Protein AF-A0A822ACV7-F1 (afdb_monomer)

Solvent-accessible surface area (backbone atoms only — not comparable to full-atom values): 5713 Å² total; per-residue (Å²): 114,70,71,62,58,33,51,77,71,74,51,79,82,75,92,68,80,85,86,74,94,78,83,82,80,78,70,56,70,50,72,35,58,90,48,74,44,82,44,61,75,88,75,68,67,60,76,72,80,49,60,95,58,58,60,61,77,78,77,84,84,88,80,84,85,87,88,79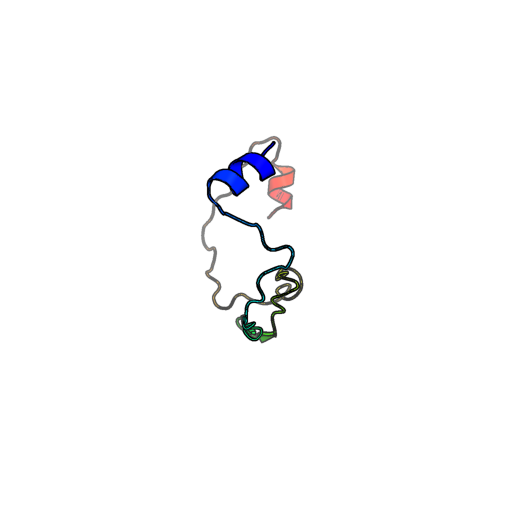,57,80,93,42,47,70,58,58,61,72,71,108

Sequence (80 aa):
EGRKELSKWQINLDKELVQLTGRTMKAESIIYKDRTIKYDPLEADRSRDGRSLAHLSAKNLDKWILIYSQRHSQIAYSFV

InterPro domains:
  IPR012337 Ribonuclease H-like superfamily [SSF53098] (4-78)

pLDDT: mean 87.03, std 8.6, range [60.16, 97.0]

Foldseek 3Di:
DVVVVCVVVVHDDDPDDDDDDDDDDDFDWDDACVDIHGDDVVVVDPPPVCPPTHHNDDDDPPDDDDDDDPVCVVVSVVVD

Radius of gyration: 27.25 Å; Cα contacts (8 Å, |Δi|>4): 41; chains: 1; bounding box: 53×40×63 Å

Mean predicted aligned 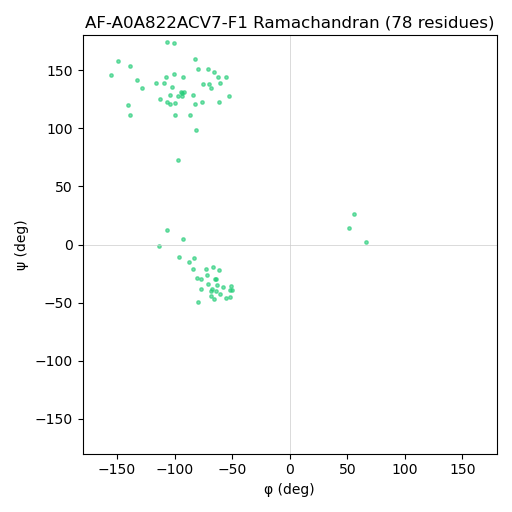error: 9.88 Å

Structure (mmCIF, N/CA/C/O backbone):
data_AF-A0A822ACV7-F1
#
_entry.id   AF-A0A822ACV7-F1
#
loop_
_atom_site.group_PDB
_atom_site.id
_atom_site.type_symbol
_atom_site.label_atom_id
_atom_site.label_alt_id
_atom_site.label_comp_id
_atom_site.label_asym_id
_atom_site.label_entity_id
_atom_site.label_seq_id
_atom_site.pdbx_PDB_ins_code
_atom_site.Cartn_x
_atom_site.Cartn_y
_atom_site.Cartn_z
_atom_site.occupancy
_atom_site.B_iso_or_equiv
_atom_site.auth_seq_id
_atom_site.auth_comp_id
_atom_site.auth_asym_id
_atom_site.auth_atom_id
_atom_site.pdbx_PDB_model_num
ATOM 1 N N . GLU A 1 1 ? -16.259 22.797 36.076 1.00 60.16 1 GLU A N 1
ATOM 2 C CA . GLU A 1 1 ? -17.602 23.340 35.759 1.00 60.16 1 GLU A CA 1
ATOM 3 C C . GLU A 1 1 ? -18.494 22.365 34.986 1.00 60.16 1 GLU A C 1
ATOM 5 O O . GLU A 1 1 ? -19.622 22.168 35.413 1.00 60.16 1 GLU A O 1
ATOM 10 N N . GLY A 1 2 ? -18.002 21.657 33.958 1.00 76.06 2 GLY A N 1
ATOM 11 C CA . GLY A 1 2 ? -18.828 20.768 33.112 1.00 76.06 2 GLY A CA 1
ATOM 12 C C . GLY A 1 2 ? -19.712 19.722 33.822 1.00 76.06 2 GLY A C 1
ATOM 13 O O . GLY A 1 2 ? -20.843 19.510 33.404 1.00 76.06 2 GLY A O 1
ATOM 14 N N . ARG A 1 3 ? -19.276 19.120 34.944 1.00 75.19 3 ARG A N 1
ATOM 15 C CA . ARG A 1 3 ? -20.124 18.186 35.723 1.00 75.19 3 ARG A CA 1
ATOM 16 C C . ARG A 1 3 ? -21.376 18.843 36.318 1.00 75.19 3 ARG A C 1
ATOM 18 O O . ARG A 1 3 ? -22.411 18.192 36.402 1.00 75.19 3 ARG A O 1
ATOM 25 N N . LYS A 1 4 ? -21.287 20.115 36.728 1.00 84.25 4 LYS A N 1
ATOM 26 C CA . LYS A 1 4 ? -22.440 20.852 37.269 1.00 84.25 4 LYS A CA 1
ATOM 27 C C . LYS A 1 4 ? -23.471 21.110 36.176 1.00 84.25 4 LYS A C 1
ATOM 29 O O . LYS A 1 4 ? -24.657 20.941 36.425 1.00 84.25 4 LYS A O 1
ATOM 34 N N . GLU A 1 5 ? -23.031 21.442 34.966 1.00 88.00 5 GLU A N 1
ATOM 35 C CA . GLU A 1 5 ? -23.947 21.641 33.842 1.00 88.00 5 GLU A CA 1
ATOM 36 C C . GLU A 1 5 ? -24.649 20.337 33.451 1.00 88.00 5 GLU A C 1
ATOM 38 O O . GLU A 1 5 ? -25.871 20.324 33.384 1.00 88.00 5 GLU A O 1
ATOM 43 N N . LEU A 1 6 ? -23.928 19.217 33.324 1.00 87.12 6 LEU A N 1
ATOM 44 C CA . LEU A 1 6 ? -24.526 17.904 33.023 1.00 87.12 6 LEU A CA 1
ATOM 45 C C . LEU A 1 6 ? -25.581 17.472 34.056 1.00 87.12 6 LEU A C 1
ATOM 47 O O . LEU A 1 6 ? -26.624 16.935 33.684 1.00 87.12 6 LEU A O 1
ATOM 51 N N . SER A 1 7 ? -25.359 17.786 35.338 1.00 88.19 7 SER A N 1
ATOM 52 C CA . SER A 1 7 ? -26.327 17.483 36.399 1.00 88.19 7 SER A CA 1
ATOM 53 C C . SER A 1 7 ? -27.652 18.244 36.266 1.00 88.19 7 SER A C 1
ATOM 55 O O . SER A 1 7 ? -28.690 17.691 36.622 1.00 88.19 7 SER A O 1
ATOM 57 N N . LYS A 1 8 ? -27.658 19.459 35.687 1.00 93.62 8 LYS A N 1
ATOM 58 C CA . LYS A 1 8 ? -28.902 20.205 35.400 1.00 93.62 8 LYS A CA 1
ATOM 59 C C . LYS A 1 8 ? -29.775 19.483 34.373 1.00 93.62 8 LYS A C 1
ATOM 61 O O . LYS A 1 8 ? -30.993 19.594 34.425 1.00 93.62 8 LYS A O 1
ATOM 66 N N . TRP A 1 9 ? -29.144 18.728 33.476 1.00 91.56 9 TRP A N 1
ATOM 67 C CA . TRP A 1 9 ? -29.801 17.926 32.443 1.00 91.56 9 TRP A CA 1
ATOM 68 C C . TRP A 1 9 ? -30.056 16.477 32.876 1.00 91.56 9 TRP A C 1
ATOM 70 O O . TRP A 1 9 ? -30.505 15.680 32.061 1.00 91.56 9 TRP A O 1
ATOM 80 N N . GLN A 1 10 ? -29.755 16.119 34.133 1.00 90.56 10 GLN A N 1
ATOM 81 C CA . GLN A 1 10 ? -29.806 14.738 34.636 1.00 90.56 10 GLN A CA 1
ATOM 82 C C . GLN A 1 10 ? -28.946 13.752 33.817 1.00 90.56 10 GLN A C 1
ATOM 84 O O . GLN A 1 10 ? -29.211 12.551 33.792 1.00 90.56 10 GLN A O 1
ATOM 89 N N . ILE A 1 11 ? -27.889 14.246 33.164 1.00 91.69 11 ILE A N 1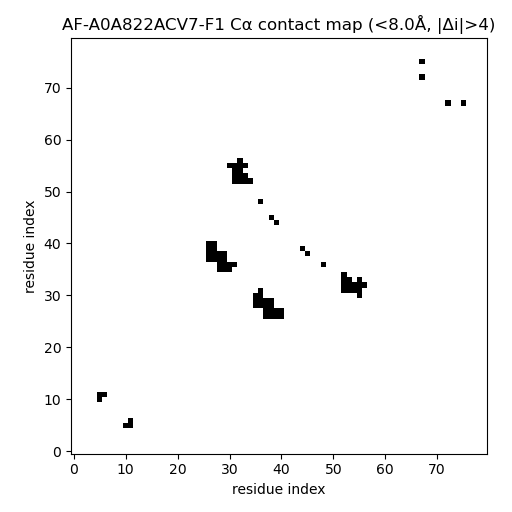
ATOM 90 C CA . ILE A 1 11 ? -26.961 13.429 32.380 1.00 91.69 11 ILE A CA 1
ATOM 91 C C . ILE A 1 11 ? -25.789 13.028 33.270 1.00 91.69 11 ILE A C 1
ATOM 93 O O . ILE A 1 11 ? -25.118 13.876 33.861 1.00 91.69 11 ILE A O 1
ATOM 97 N N . ASN A 1 12 ? -25.500 11.729 33.309 1.00 86.81 12 ASN A N 1
ATOM 98 C CA . ASN A 1 12 ? -24.310 11.184 33.946 1.00 86.81 12 ASN A CA 1
ATOM 99 C C . ASN A 1 12 ? -23.422 10.525 32.892 1.00 86.81 12 ASN A C 1
ATOM 101 O O . ASN A 1 12 ? -23.911 9.848 31.992 1.00 86.81 12 ASN A O 1
ATOM 105 N N . LEU A 1 13 ? -22.113 10.728 33.017 1.00 87.62 13 LEU A N 1
ATOM 106 C CA . LEU A 1 13 ? -21.135 9.987 32.233 1.00 87.62 13 LEU A CA 1
ATOM 107 C C . LEU A 1 13 ? -20.865 8.667 32.936 1.00 87.62 13 LEU A C 1
ATOM 109 O O . LEU A 1 13 ? -20.552 8.657 34.132 1.00 87.62 13 LEU A O 1
ATOM 113 N N . ASP A 1 14 ? -20.965 7.581 32.181 1.00 90.19 14 ASP A N 1
ATOM 114 C CA . ASP A 1 14 ? -20.474 6.299 32.648 1.00 90.19 14 ASP A CA 1
ATOM 115 C C . ASP A 1 14 ? -18.955 6.384 32.867 1.00 90.19 14 ASP A C 1
ATOM 117 O O . ASP A 1 14 ? -18.236 7.114 32.176 1.00 90.19 14 ASP A O 1
ATOM 121 N N . LYS A 1 15 ? -18.476 5.685 33.893 1.00 90.00 15 LYS A N 1
ATOM 122 C CA . LYS A 1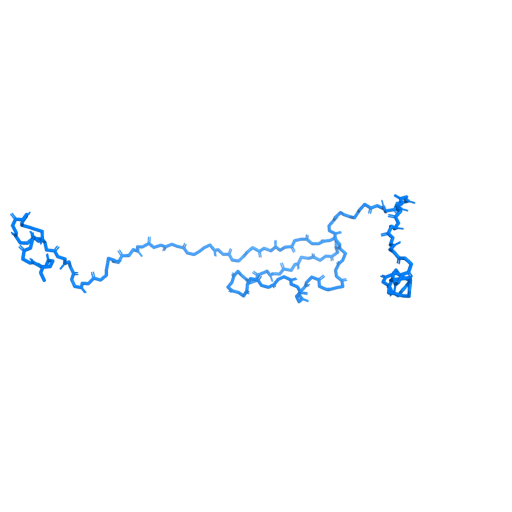 15 ? -17.047 5.563 34.191 1.00 90.00 15 LYS A CA 1
ATOM 123 C C . LYS A 1 15 ? -16.423 4.399 33.431 1.00 90.00 15 LYS A C 1
ATOM 125 O O . LYS A 1 15 ? -15.198 4.324 33.360 1.00 90.00 15 LYS A O 1
ATOM 130 N N . GLU A 1 16 ? -17.251 3.512 32.893 1.00 94.06 16 GLU A N 1
ATOM 131 C CA . GLU A 1 16 ? -16.826 2.348 32.137 1.00 94.06 16 GLU A CA 1
ATOM 132 C C . GLU A 1 16 ? -16.957 2.593 30.632 1.00 94.06 16 GLU A C 1
ATOM 134 O O . GLU A 1 16 ? -17.828 3.320 30.152 1.00 94.06 16 GLU A O 1
ATOM 139 N N . LEU A 1 17 ? -16.044 1.996 29.867 1.00 94.50 17 LEU A N 1
ATOM 140 C CA . LEU A 1 17 ? -16.128 2.008 28.412 1.00 94.50 17 LEU A CA 1
ATOM 141 C C . LEU A 1 17 ? -17.208 1.024 27.960 1.00 94.50 17 LEU A C 1
ATOM 143 O O . LEU A 1 17 ? -17.273 -0.106 28.448 1.00 94.50 17 LEU A O 1
ATOM 147 N N . VAL A 1 18 ? -18.005 1.433 26.973 1.00 94.19 18 VAL A N 1
ATOM 148 C CA . VAL A 1 18 ? -19.000 0.558 26.346 1.00 94.19 18 VAL A CA 1
ATOM 149 C C . VAL A 1 18 ? -18.294 -0.633 25.701 1.00 94.19 18 VAL A C 1
ATOM 151 O O . VAL A 1 18 ? -17.440 -0.471 24.828 1.00 94.19 18 VAL A O 1
ATOM 154 N N . GLN A 1 19 ? -18.673 -1.837 26.122 1.00 94.44 19 GLN A N 1
ATOM 155 C CA . GLN A 1 19 ? -18.195 -3.074 25.518 1.00 94.44 19 GLN A CA 1
ATOM 156 C C . GLN A 1 19 ? -18.913 -3.301 24.189 1.00 94.44 19 GLN A C 1
ATOM 158 O O . GLN A 1 19 ? -20.140 -3.371 24.130 1.00 94.44 19 GLN A O 1
ATOM 163 N N . LEU A 1 20 ? -18.140 -3.422 23.113 1.00 94.62 20 LEU A N 1
ATOM 164 C CA . LEU A 1 20 ? -18.656 -3.647 21.768 1.00 94.62 20 LEU A CA 1
ATOM 165 C C . LEU A 1 20 ? -18.255 -5.040 21.293 1.00 94.62 20 LEU A C 1
ATOM 167 O O . LEU A 1 20 ? -17.073 -5.379 21.245 1.00 94.62 20 LEU A O 1
ATOM 171 N N . THR A 1 21 ? -19.238 -5.840 20.887 1.00 95.62 21 THR A N 1
ATOM 172 C CA . THR A 1 21 ? -18.973 -7.117 20.221 1.00 95.62 21 THR A CA 1
ATOM 173 C C . THR A 1 21 ? -18.681 -6.862 18.747 1.00 95.62 21 THR A C 1
ATOM 175 O O . THR A 1 21 ? -19.585 -6.686 17.932 1.00 95.62 21 THR A O 1
ATOM 178 N N . GLY A 1 22 ? -17.395 -6.822 18.411 1.00 92.81 22 GLY A N 1
ATOM 179 C CA . GLY A 1 22 ? -16.912 -6.772 17.036 1.00 92.81 22 GLY A CA 1
ATOM 180 C C . GLY A 1 22 ? -16.450 -8.139 16.533 1.00 92.81 22 GLY A C 1
ATOM 181 O O . GLY A 1 22 ? -16.345 -9.107 17.286 1.00 92.81 22 GLY A O 1
ATOM 182 N N . ARG A 1 23 ? -16.118 -8.203 15.243 1.00 93.25 23 ARG A N 1
ATOM 183 C CA . ARG A 1 23 ? -15.395 -9.330 14.643 1.00 93.25 23 ARG A CA 1
ATOM 184 C C . ARG A 1 23 ? -14.249 -8.811 13.789 1.00 93.25 23 ARG A C 1
ATOM 186 O O . ARG A 1 23 ? -14.418 -7.831 13.067 1.00 93.25 23 ARG A O 1
ATOM 193 N N . THR A 1 24 ? -13.126 -9.513 13.823 1.00 87.00 24 THR A N 1
ATOM 194 C CA . THR A 1 24 ? -11.995 -9.255 12.927 1.00 87.00 24 THR A CA 1
ATOM 195 C C . THR A 1 24 ? -12.109 -10.174 11.718 1.00 87.00 24 THR A C 1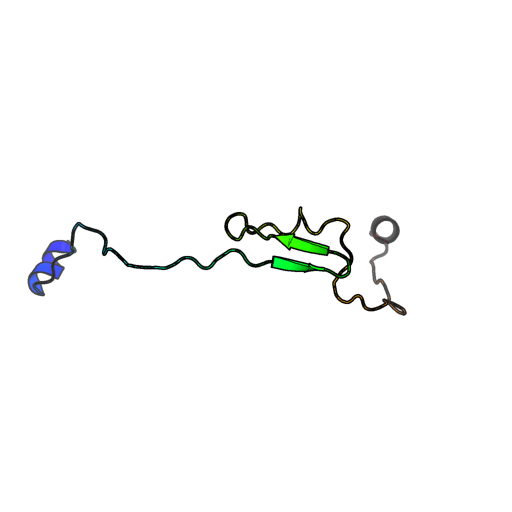
ATOM 197 O O . THR A 1 24 ? -12.347 -11.376 11.863 1.00 87.00 24 THR A O 1
ATOM 200 N N . MET A 1 25 ? -11.980 -9.620 10.513 1.00 84.62 25 MET A N 1
ATOM 201 C CA . MET A 1 25 ? -11.945 -10.442 9.305 1.00 84.62 25 MET A CA 1
ATOM 202 C C . MET A 1 25 ? -10.633 -11.220 9.225 1.00 84.62 25 MET A C 1
ATOM 204 O O . MET A 1 25 ? -9.599 -10.778 9.723 1.00 84.62 25 MET A O 1
ATOM 208 N N . LYS A 1 26 ? -10.676 -12.393 8.589 1.00 84.62 26 LYS A N 1
ATOM 209 C CA . LYS A 1 26 ? -9.464 -13.175 8.344 1.00 84.62 26 LYS A CA 1
ATOM 210 C C . LYS A 1 26 ? -8.553 -12.425 7.376 1.00 84.62 26 LYS A C 1
ATOM 212 O O . LYS A 1 26 ? -9.029 -11.736 6.479 1.00 84.62 26 LYS A O 1
ATOM 217 N N . ALA A 1 27 ? -7.254 -12.627 7.552 1.00 84.88 27 ALA A N 1
ATOM 218 C CA . ALA A 1 27 ? -6.235 -12.183 6.620 1.00 84.88 27 ALA A CA 1
ATOM 219 C C . ALA A 1 27 ? -6.530 -12.665 5.190 1.00 84.88 27 ALA A C 1
ATOM 221 O O . ALA A 1 27 ? -6.754 -13.858 4.959 1.00 84.88 27 ALA A O 1
ATOM 222 N N . GLU A 1 28 ? -6.525 -11.734 4.240 1.00 85.56 28 GLU A N 1
ATOM 223 C CA . GLU A 1 28 ? -6.691 -12.035 2.821 1.00 85.56 28 GLU A CA 1
ATOM 224 C C . GLU A 1 28 ? -5.363 -12.480 2.194 1.00 85.56 28 GLU A C 1
ATOM 226 O O . GLU A 1 28 ? -4.273 -12.232 2.712 1.00 85.56 28 GLU A O 1
ATOM 231 N N . SER A 1 29 ? -5.451 -13.170 1.057 1.00 87.88 29 SER A N 1
ATOM 232 C CA . SER A 1 29 ? -4.276 -13.537 0.265 1.00 87.88 29 SER A CA 1
ATOM 233 C C . SER A 1 29 ? -4.153 -12.614 -0.942 1.00 87.88 29 SER A C 1
ATOM 235 O O . SER A 1 29 ? -5.140 -12.356 -1.626 1.00 87.88 29 SER A O 1
ATOM 237 N N . ILE A 1 30 ? -2.942 -12.135 -1.220 1.00 87.50 30 ILE A N 1
ATOM 238 C CA . ILE A 1 30 ? -2.656 -11.278 -2.373 1.00 87.50 30 ILE A CA 1
ATOM 239 C C . ILE A 1 30 ? -2.116 -12.153 -3.501 1.00 87.50 30 ILE A C 1
ATOM 241 O O . ILE A 1 30 ? -1.169 -12.918 -3.308 1.00 87.50 30 ILE A O 1
ATOM 245 N N . ILE A 1 31 ? -2.716 -12.031 -4.682 1.00 89.62 31 ILE A N 1
ATOM 246 C CA . ILE A 1 31 ? -2.368 -12.828 -5.859 1.00 89.62 31 ILE A CA 1
ATOM 247 C C . ILE A 1 31 ? -1.466 -12.000 -6.781 1.00 89.62 31 ILE A C 1
ATOM 249 O O . ILE A 1 31 ? -1.846 -10.928 -7.249 1.00 89.62 31 ILE A O 1
ATOM 253 N N . TYR A 1 32 ? -0.278 -12.527 -7.055 1.00 89.88 32 TYR A N 1
ATOM 254 C CA . TYR A 1 32 ? 0.663 -12.068 -8.075 1.00 89.88 32 TYR A CA 1
ATOM 255 C C . TYR A 1 32 ? 0.669 -13.055 -9.245 1.00 89.88 32 TYR A C 1
ATOM 257 O O . TYR A 1 32 ? 0.048 -14.113 -9.172 1.00 89.88 32 TYR A O 1
ATOM 265 N N . LYS A 1 33 ? 1.384 -12.725 -10.327 1.00 87.06 33 LYS A N 1
AT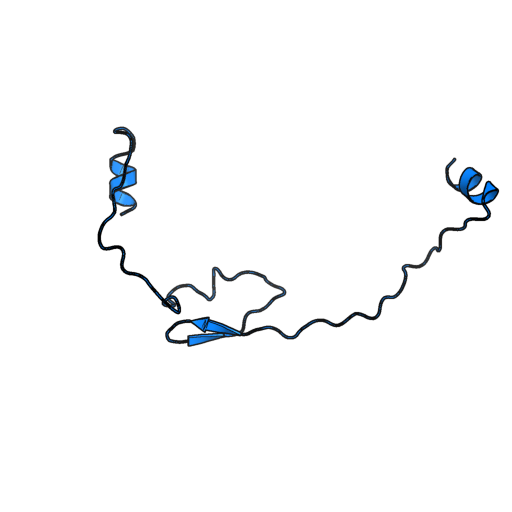OM 266 C CA . LYS A 1 33 ? 1.396 -13.546 -11.548 1.00 87.06 33 LYS A CA 1
ATOM 267 C C . LYS A 1 33 ? 1.797 -15.002 -11.280 1.00 87.06 33 LYS A C 1
ATOM 269 O O . LYS A 1 33 ? 1.125 -15.913 -11.747 1.00 87.06 33 LYS A O 1
ATOM 274 N N . ASP A 1 34 ? 2.858 -15.193 -10.499 1.00 85.50 34 ASP A N 1
ATOM 275 C CA . ASP A 1 34 ? 3.481 -16.506 -10.292 1.00 85.50 34 ASP A CA 1
ATOM 276 C C . ASP A 1 34 ? 3.332 -17.020 -8.847 1.00 85.50 34 ASP A C 1
ATOM 278 O O . ASP A 1 34 ? 3.820 -18.099 -8.507 1.00 85.50 34 ASP A O 1
ATOM 282 N N . ARG A 1 35 ? 2.703 -16.239 -7.955 1.00 87.06 35 ARG A N 1
ATOM 283 C CA . ARG A 1 35 ? 2.621 -16.560 -6.523 1.00 87.06 35 ARG A CA 1
ATOM 284 C C . ARG A 1 35 ? 1.417 -15.916 -5.846 1.00 87.06 35 ARG A C 1
ATOM 286 O O . ARG A 1 35 ? 1.092 -14.764 -6.099 1.00 87.06 35 ARG A O 1
ATOM 293 N N . THR A 1 36 ? 0.852 -16.623 -4.877 1.00 87.62 36 THR A N 1
ATOM 294 C CA . THR A 1 36 ? -0.067 -16.054 -3.888 1.00 87.62 36 THR A CA 1
ATOM 295 C C . THR A 1 36 ? 0.664 -15.893 -2.559 1.00 87.62 36 THR A C 1
ATOM 297 O O . THR A 1 36 ? 1.274 -16.847 -2.075 1.00 87.62 36 THR A O 1
ATOM 300 N N . ILE A 1 37 ? 0.613 -14.703 -1.964 1.00 86.31 37 ILE A N 1
ATOM 301 C CA . ILE A 1 37 ? 1.191 -14.425 -0.644 1.00 86.31 37 ILE A CA 1
ATOM 302 C C . ILE A 1 37 ? 0.082 -14.254 0.393 1.00 86.31 37 ILE A C 1
ATOM 304 O O . ILE A 1 37 ? -0.986 -13.717 0.096 1.00 86.31 37 ILE A O 1
ATOM 308 N N . LYS A 1 38 ? 0.329 -14.720 1.617 1.00 82.62 38 LYS A N 1
ATOM 309 C CA . LYS A 1 38 ? -0.550 -14.444 2.757 1.00 82.62 38 LYS A CA 1
ATOM 310 C C . LYS A 1 38 ? -0.181 -13.073 3.304 1.00 82.62 38 LYS A C 1
ATOM 312 O O . LYS A 1 38 ? 0.970 -12.873 3.668 1.00 82.62 38 LYS A O 1
ATOM 317 N N . TYR A 1 39 ? -1.136 -12.153 3.321 1.00 79.44 39 TYR A N 1
ATOM 318 C CA . TYR A 1 39 ? -0.926 -10.798 3.815 1.00 79.44 39 TYR A CA 1
ATOM 319 C C . TYR A 1 39 ? -1.326 -10.719 5.282 1.00 79.44 39 TYR A C 1
ATOM 321 O O . TYR A 1 39 ? -2.419 -11.158 5.628 1.00 79.44 39 TYR A O 1
ATOM 329 N N . ASP A 1 40 ? -0.465 -10.159 6.129 1.00 78.81 40 ASP A N 1
ATOM 330 C CA . ASP A 1 40 ? -0.826 -9.827 7.505 1.00 78.81 40 ASP A CA 1
ATOM 331 C C . ASP A 1 40 ? -1.471 -8.426 7.553 1.00 78.81 40 ASP A C 1
ATOM 333 O O . ASP A 1 40 ? -0.790 -7.425 7.307 1.00 78.81 40 ASP A O 1
ATOM 337 N N . PRO A 1 41 ? -2.780 -8.311 7.857 1.00 76.25 41 PRO A N 1
ATOM 338 C CA . PRO A 1 41 ? -3.453 -7.021 7.938 1.00 76.25 41 PRO A CA 1
ATOM 339 C C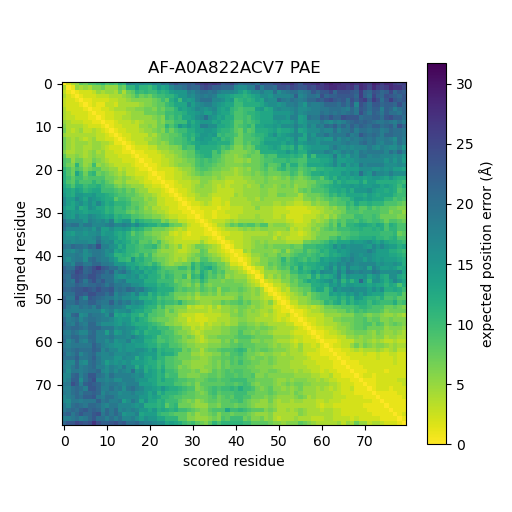 . PRO A 1 41 ? -2.976 -6.145 9.095 1.00 76.25 41 PRO A C 1
ATOM 341 O O . PRO A 1 41 ? -3.235 -4.944 9.053 1.00 76.25 41 PRO A O 1
ATOM 344 N N . LEU A 1 42 ? -2.336 -6.724 10.118 1.00 75.88 42 LEU A N 1
ATOM 345 C CA . LEU A 1 42 ? -1.888 -5.993 11.302 1.00 75.88 42 LEU A CA 1
ATOM 346 C C . LEU A 1 42 ? -0.612 -5.188 11.026 1.00 75.88 42 LEU A C 1
ATOM 348 O O . LEU A 1 42 ? -0.486 -4.060 11.490 1.00 75.88 42 LEU A O 1
ATOM 352 N N . GLU A 1 43 ? 0.303 -5.762 10.245 1.00 77.38 43 GLU A N 1
ATOM 353 C CA . GLU A 1 43 ? 1.568 -5.125 9.857 1.00 77.38 43 GLU A CA 1
ATOM 354 C C . GLU A 1 43 ? 1.361 -4.072 8.761 1.00 77.38 43 GLU A C 1
ATOM 356 O O . GLU A 1 43 ? 2.107 -3.101 8.673 1.00 77.38 43 GLU A O 1
ATOM 361 N N . ALA A 1 44 ? 0.348 -4.263 7.908 1.00 69.88 44 ALA A N 1
ATOM 362 C CA . ALA A 1 44 ? 0.003 -3.391 6.784 1.00 69.88 44 ALA A CA 1
ATOM 363 C C . ALA A 1 44 ? 1.157 -3.051 5.813 1.00 69.88 44 ALA A C 1
ATOM 365 O O . ALA A 1 44 ? 1.017 -2.172 4.958 1.00 69.88 44 ALA A O 1
ATOM 366 N N . ASP A 1 45 ? 2.273 -3.778 5.880 1.00 69.19 45 ASP A N 1
ATOM 367 C CA . ASP A 1 45 ? 3.436 -3.576 5.026 1.00 69.19 45 ASP A CA 1
ATOM 368 C C . ASP A 1 45 ? 3.447 -4.581 3.869 1.00 69.19 45 ASP A C 1
ATOM 370 O O . ASP A 1 45 ? 3.651 -5.781 4.036 1.00 69.19 45 ASP A O 1
ATOM 374 N N . ARG A 1 46 ? 3.236 -4.073 2.651 1.00 64.62 46 ARG A N 1
ATOM 375 C CA . ARG A 1 46 ? 3.315 -4.858 1.404 1.00 64.62 46 ARG A CA 1
ATOM 376 C C . ARG A 1 46 ? 4.676 -4.746 0.720 1.00 64.62 46 ARG A C 1
ATOM 378 O O . ARG A 1 46 ? 4.941 -5.464 -0.246 1.00 64.62 46 ARG A O 1
ATOM 385 N N . SER A 1 47 ? 5.525 -3.826 1.179 1.00 67.06 47 SER A N 1
ATOM 386 C CA . SER A 1 47 ? 6.783 -3.484 0.518 1.00 67.06 47 SER A CA 1
ATOM 387 C C . SER A 1 47 ? 7.829 -4.586 0.669 1.00 67.06 47 SER A C 1
ATOM 389 O O . SER A 1 47 ? 8.687 -4.735 -0.197 1.00 67.06 47 SER A O 1
ATOM 391 N N . ARG A 1 48 ? 7.747 -5.405 1.724 1.00 72.62 48 ARG A N 1
ATOM 392 C CA . ARG A 1 48 ? 8.695 -6.496 1.959 1.00 72.62 48 ARG A CA 1
ATOM 393 C C . ARG A 1 48 ? 8.392 -7.735 1.120 1.00 72.62 48 ARG A C 1
ATOM 395 O O . ARG A 1 48 ? 9.306 -8.229 0.456 1.00 72.62 48 ARG A O 1
ATOM 402 N N . ASP A 1 49 ? 7.139 -8.185 1.134 1.00 68.69 49 ASP A N 1
ATOM 403 C CA . ASP A 1 49 ? 6.714 -9.481 0.583 1.00 68.69 49 ASP A CA 1
ATOM 404 C C . ASP A 1 49 ? 6.442 -9.446 -0.925 1.00 68.69 49 ASP A C 1
ATOM 406 O O . ASP A 1 49 ? 6.499 -10.476 -1.596 1.00 68.69 49 ASP A O 1
ATOM 410 N N . GLY A 1 50 ? 6.181 -8.253 -1.470 1.00 69.88 50 GLY A N 1
ATOM 411 C CA . GLY A 1 50 ? 6.007 -8.032 -2.905 1.00 69.88 50 GLY A CA 1
ATOM 412 C C . GLY A 1 50 ? 7.315 -7.852 -3.683 1.00 69.88 50 GLY A C 1
ATOM 413 O O . GLY A 1 50 ? 7.294 -7.868 -4.915 1.00 69.88 50 GLY A O 1
ATOM 414 N N . ARG A 1 51 ? 8.465 -7.675 -3.009 1.00 78.38 51 ARG A N 1
ATOM 415 C CA . ARG A 1 51 ? 9.760 -7.541 -3.701 1.00 78.38 51 ARG A CA 1
ATOM 416 C C . ARG A 1 51 ? 10.044 -8.803 -4.498 1.00 78.38 51 ARG A C 1
ATOM 418 O O . ARG A 1 51 ? 9.822 -9.906 -4.011 1.00 78.38 51 ARG A O 1
ATOM 425 N N . SER A 1 52 ? 10.571 -8.632 -5.707 1.00 78.94 52 SER A N 1
ATOM 426 C CA . SER A 1 52 ? 10.863 -9.699 -6.679 1.00 78.94 52 SER A CA 1
ATOM 427 C C . SER A 1 52 ? 9.655 -10.449 -7.263 1.00 78.94 52 SER A C 1
ATOM 429 O O . SER A 1 52 ? 9.857 -11.331 -8.094 1.00 78.94 52 SER A O 1
ATOM 431 N N . LEU A 1 53 ? 8.412 -10.094 -6.910 1.00 85.06 53 LEU A N 1
ATOM 432 C CA . LEU A 1 53 ? 7.222 -10.688 -7.524 1.00 85.06 53 LEU A CA 1
ATOM 433 C C . LEU A 1 53 ? 6.752 -9.869 -8.729 1.00 85.06 53 LEU A C 1
ATOM 435 O O . LEU A 1 53 ? 6.580 -8.650 -8.657 1.00 85.06 53 LEU A O 1
ATOM 439 N N . ALA A 1 54 ? 6.496 -10.554 -9.842 1.00 84.94 54 ALA A N 1
ATOM 440 C CA . ALA A 1 54 ? 5.878 -9.939 -11.005 1.00 84.94 54 ALA A CA 1
ATOM 441 C C . ALA A 1 54 ? 4.421 -9.560 -10.700 1.00 84.94 54 AL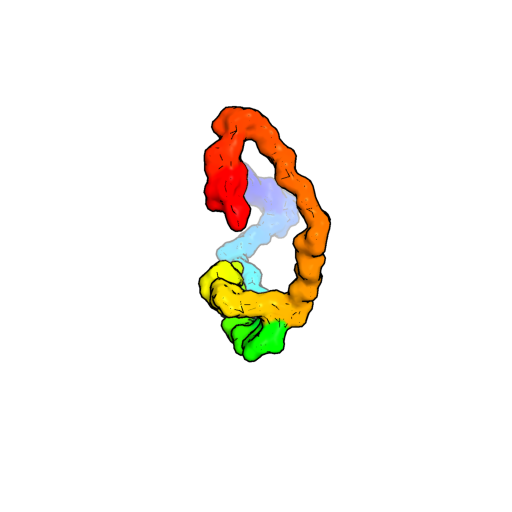A A C 1
ATOM 443 O O . ALA A 1 54 ? 3.655 -10.353 -10.144 1.00 84.94 54 ALA A O 1
ATOM 444 N N . HIS A 1 55 ? 4.023 -8.350 -11.099 1.00 85.00 55 HIS A N 1
ATOM 445 C CA . HIS A 1 55 ? 2.633 -7.907 -10.998 1.00 85.00 55 HIS A CA 1
ATOM 446 C C . HIS A 1 55 ? 1.699 -8.880 -11.723 1.00 85.00 55 HIS A C 1
ATOM 448 O O . HIS A 1 55 ? 2.043 -9.387 -12.789 1.00 85.00 55 HIS A O 1
ATOM 454 N N . LEU A 1 56 ? 0.498 -9.083 -11.168 1.00 89.88 56 LEU A N 1
ATOM 455 C CA . LEU A 1 56 ? -0.530 -9.965 -11.734 1.00 89.88 56 LEU A CA 1
ATOM 456 C C . LEU A 1 56 ? -0.800 -9.678 -13.221 1.00 89.88 56 LEU A C 1
ATOM 458 O O . LEU A 1 56 ? -0.956 -10.594 -14.020 1.00 89.88 56 LEU A O 1
ATOM 462 N N . SER A 1 57 ? -0.797 -8.398 -13.593 1.00 88.31 57 SER A N 1
ATOM 463 C CA . SER A 1 57 ? -0.839 -7.948 -14.980 1.00 88.31 57 SER A CA 1
ATOM 464 C C . SER A 1 57 ? 0.121 -6.777 -15.156 1.00 88.31 57 SER A C 1
ATOM 466 O O . SER A 1 57 ? -0.143 -5.681 -14.664 1.00 88.31 57 SER A O 1
ATOM 468 N N . ALA A 1 58 ? 1.205 -6.993 -15.895 1.00 88.19 58 ALA A N 1
ATOM 469 C CA . ALA A 1 58 ? 2.089 -5.925 -16.343 1.00 88.19 58 ALA A CA 1
ATOM 470 C C . ALA A 1 58 ? 1.660 -5.426 -17.731 1.00 88.19 58 ALA A C 1
ATOM 472 O O . ALA A 1 58 ? 1.217 -6.205 -18.577 1.00 88.19 58 ALA A O 1
ATOM 473 N N . LYS A 1 59 ? 1.794 -4.119 -17.964 1.00 90.44 59 LYS A N 1
ATOM 474 C CA . LYS A 1 59 ? 1.682 -3.515 -19.294 1.00 90.44 59 LYS A CA 1
ATOM 475 C C . LYS A 1 59 ? 3.067 -3.067 -19.732 1.00 90.44 59 LYS A C 1
ATOM 477 O O . LYS A 1 59 ? 3.823 -2.545 -18.916 1.00 90.44 59 LYS A O 1
ATOM 482 N N . ASN A 1 60 ? 3.386 -3.286 -21.001 1.00 92.00 60 ASN A N 1
ATOM 483 C CA . ASN A 1 60 ? 4.662 -2.855 -21.550 1.00 92.00 60 ASN A CA 1
ATOM 484 C C . ASN A 1 60 ? 4.694 -1.328 -21.646 1.00 92.00 60 ASN A C 1
ATOM 486 O O . ASN A 1 60 ? 3.710 -0.700 -22.041 1.00 92.00 60 ASN A O 1
ATOM 490 N N . LEU A 1 61 ? 5.831 -0.740 -21.282 1.00 93.19 61 LEU A N 1
ATOM 491 C CA . LEU A 1 61 ? 6.080 0.688 -21.425 1.00 93.19 61 LEU A CA 1
ATOM 492 C C . LEU A 1 61 ? 6.861 0.933 -22.723 1.00 93.19 61 LEU A C 1
ATOM 494 O O . LEU A 1 61 ? 8.058 1.200 -22.700 1.00 93.19 61 LEU A O 1
ATOM 498 N N . ASP A 1 62 ? 6.180 0.798 -23.863 1.00 94.44 62 ASP A N 1
ATOM 499 C CA . ASP A 1 62 ? 6.833 0.801 -25.183 1.00 94.44 62 ASP A CA 1
ATOM 500 C C . ASP A 1 62 ? 7.364 2.184 -25.595 1.00 94.44 62 ASP A C 1
ATOM 502 O O . ASP A 1 62 ? 8.376 2.293 -26.286 1.00 94.44 62 ASP A O 1
ATOM 506 N N . LYS A 1 63 ? 6.666 3.259 -25.202 1.00 95.06 63 LYS A N 1
ATOM 507 C CA . LYS A 1 63 ? 7.018 4.647 -25.535 1.00 95.06 63 LYS A CA 1
ATOM 508 C C . LYS A 1 63 ? 6.782 5.551 -24.336 1.00 95.06 63 LYS A C 1
ATOM 510 O O . LYS A 1 63 ? 5.654 5.689 -23.871 1.00 95.06 63 LYS A O 1
ATOM 515 N N . TRP A 1 64 ? 7.842 6.194 -23.870 1.00 95.50 64 TRP A N 1
ATOM 516 C CA . TRP A 1 64 ? 7.811 7.140 -22.761 1.00 95.50 64 TRP A CA 1
ATOM 517 C C . TRP A 1 64 ? 8.893 8.206 -22.965 1.00 95.50 64 TRP A C 1
ATOM 519 O O . TRP A 1 64 ? 9.839 8.004 -23.725 1.00 95.50 64 TRP A O 1
ATOM 529 N N . ILE A 1 65 ? 8.725 9.366 -22.331 1.00 95.00 65 ILE A N 1
ATOM 530 C CA . ILE A 1 65 ? 9.668 10.489 -22.406 1.00 95.00 65 ILE A CA 1
ATOM 531 C C . ILE A 1 65 ? 10.006 10.905 -20.976 1.00 95.00 65 ILE A C 1
ATOM 533 O O . ILE A 1 65 ? 9.106 11.050 -20.149 1.00 95.00 65 ILE A O 1
ATOM 537 N N . LEU A 1 66 ? 11.292 11.128 -20.700 1.00 94.50 66 LEU A N 1
ATOM 538 C CA . LEU A 1 66 ? 11.769 11.702 -19.445 1.00 94.50 66 LEU A CA 1
ATOM 539 C C . LEU A 1 66 ? 12.152 13.164 -19.658 1.00 94.50 66 LEU A C 1
ATOM 541 O O . LEU A 1 66 ? 13.034 13.464 -20.460 1.00 94.50 66 LEU A O 1
ATOM 545 N N . ILE A 1 67 ? 11.516 14.072 -18.922 1.00 96.25 67 ILE A N 1
ATOM 546 C CA . ILE A 1 67 ? 11.844 15.500 -18.950 1.00 96.25 67 ILE A CA 1
ATOM 547 C C . ILE A 1 67 ? 12.577 15.840 -17.656 1.00 96.25 67 ILE A C 1
ATOM 549 O O . ILE A 1 67 ? 12.048 15.645 -16.564 1.00 96.25 67 ILE A O 1
ATOM 553 N N . TYR A 1 68 ? 13.793 16.366 -17.778 1.00 95.88 68 TYR A N 1
ATOM 554 C CA . TYR A 1 68 ? 14.626 16.771 -16.651 1.00 95.88 68 TYR A CA 1
ATOM 555 C C . TYR A 1 68 ? 15.322 18.098 -16.951 1.00 95.88 68 TYR A C 1
ATOM 557 O O . TYR A 1 68 ? 15.570 18.451 -18.104 1.00 95.88 68 TYR A O 1
ATOM 565 N N . SER A 1 69 ? 15.650 18.855 -15.905 1.00 96.69 69 SER A N 1
ATOM 566 C CA . SER A 1 69 ? 16.466 20.058 -16.062 1.00 96.69 69 SER A CA 1
ATOM 567 C C . SER A 1 69 ? 17.944 19.699 -16.183 1.00 96.69 69 SER A C 1
ATOM 569 O O . SER A 1 69 ? 18.405 18.721 -15.598 1.00 96.69 69 SER A O 1
ATOM 571 N N . GLN A 1 70 ? 18.715 20.526 -16.894 1.00 95.19 70 GLN A N 1
ATOM 572 C CA . GLN A 1 70 ? 20.130 20.260 -17.181 1.00 95.19 70 GLN A CA 1
ATOM 573 C C . GLN A 1 70 ? 20.956 19.935 -15.922 1.00 95.19 70 GLN A C 1
ATOM 575 O O . GLN A 1 70 ? 21.772 19.011 -15.944 1.00 95.19 70 GLN A O 1
ATOM 580 N N . ARG A 1 71 ? 20.688 20.626 -14.799 1.00 97.00 71 ARG A N 1
ATOM 581 C CA . ARG A 1 71 ? 21.363 20.392 -13.506 1.00 97.00 71 ARG A CA 1
ATOM 582 C C . ARG A 1 71 ? 21.154 18.988 -12.929 1.00 97.00 71 ARG A C 1
ATOM 584 O O . ARG A 1 71 ? 21.944 18.561 -12.100 1.00 97.00 71 ARG A O 1
ATOM 591 N N . HIS A 1 72 ? 20.097 18.287 -13.333 1.00 96.50 72 HIS A N 1
ATOM 592 C CA . HIS A 1 72 ? 19.763 16.945 -12.852 1.00 96.50 72 HIS A CA 1
ATOM 593 C C . HIS A 1 72 ? 20.052 15.861 -13.895 1.00 96.50 72 HIS A C 1
ATOM 595 O O . HIS A 1 72 ? 19.630 14.727 -13.707 1.00 96.50 72 HIS A O 1
ATOM 601 N N . SER A 1 73 ? 20.778 16.182 -14.971 1.00 96.19 73 SER A N 1
ATOM 602 C CA . SER A 1 73 ? 21.111 15.233 -16.044 1.00 96.19 73 SER A CA 1
ATOM 603 C C . SER A 1 73 ? 21.744 13.939 -15.532 1.00 96.19 73 SER A C 1
ATOM 605 O O . SER A 1 73 ? 21.312 12.859 -15.919 1.00 96.19 73 SER A O 1
ATOM 607 N N . GLN A 1 74 ? 22.699 14.035 -14.605 1.00 95.62 74 GLN A N 1
ATOM 608 C CA . GLN A 1 74 ? 23.355 12.858 -14.028 1.00 95.62 74 GLN A CA 1
ATOM 609 C C . GLN A 1 74 ? 22.409 12.012 -13.167 1.00 95.62 74 GLN A C 1
ATOM 611 O O . GLN A 1 74 ? 22.446 10.788 -13.227 1.00 95.62 74 GLN A O 1
ATOM 616 N N . ILE A 1 75 ? 21.514 12.657 -12.412 1.00 96.06 75 ILE A N 1
ATOM 617 C CA . ILE A 1 75 ? 20.514 11.959 -11.592 1.00 96.06 75 ILE A CA 1
ATOM 618 C C . ILE A 1 75 ? 19.498 11.257 -12.494 1.00 96.06 75 ILE A C 1
ATOM 620 O O . ILE A 1 75 ? 19.184 10.092 -12.271 1.00 96.06 75 ILE A O 1
ATOM 624 N N . ALA A 1 76 ? 19.025 11.945 -13.536 1.00 95.19 76 ALA A N 1
ATOM 625 C CA . ALA A 1 76 ? 18.094 11.393 -14.510 1.00 95.19 76 ALA A CA 1
ATOM 626 C C . ALA A 1 76 ? 18.696 10.181 -15.232 1.00 95.19 76 ALA A C 1
ATOM 628 O O . ALA A 1 76 ? 18.020 9.169 -15.359 1.00 95.19 76 ALA A O 1
ATOM 629 N N . TYR A 1 77 ? 19.971 10.255 -15.629 1.00 93.56 77 TYR A N 1
ATOM 630 C CA . TYR A 1 77 ? 20.677 9.121 -16.224 1.00 93.56 77 TYR A CA 1
ATOM 63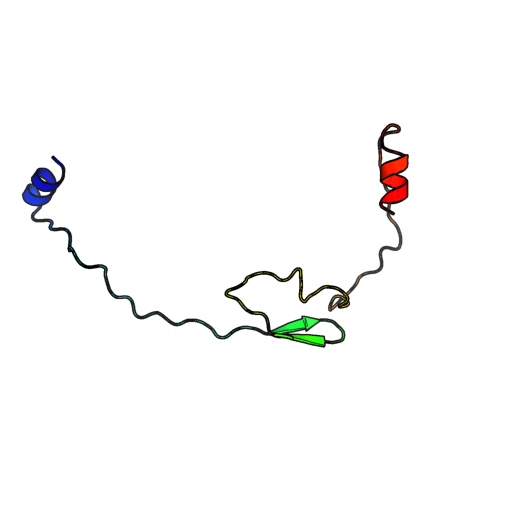1 C C . TYR A 1 77 ? 20.827 7.948 -15.248 1.00 93.56 77 TYR A C 1
ATOM 633 O O . TYR A 1 77 ? 20.648 6.810 -15.649 1.00 93.56 77 TYR A O 1
ATOM 641 N N . SER A 1 78 ? 21.117 8.209 -13.967 1.00 95.75 78 SER A N 1
ATOM 642 C CA . SER A 1 78 ? 21.269 7.147 -12.957 1.00 95.75 78 SER A CA 1
ATOM 643 C C . SER A 1 78 ? 19.958 6.485 -12.521 1.00 95.75 78 SER A C 1
ATOM 645 O O . SER A 1 78 ? 19.984 5.414 -11.923 1.00 95.75 78 SER A O 1
ATOM 647 N N . PHE A 1 79 ? 18.828 7.161 -12.733 1.00 93.25 79 PHE A N 1
ATOM 648 C CA . PHE A 1 79 ? 17.509 6.682 -12.327 1.00 93.25 79 PHE A CA 1
ATOM 649 C C . PHE A 1 79 ? 16.923 5.666 -13.315 1.00 93.25 79 PHE A C 1
ATOM 651 O O . PHE A 1 79 ? 16.115 4.829 -12.912 1.00 93.25 79 PHE A O 1
ATOM 658 N N . VAL A 1 80 ? 17.301 5.777 -14.591 1.00 88.31 80 VAL A N 1
ATOM 659 C CA . VAL A 1 80 ? 16.887 4.877 -15.679 1.00 88.31 80 VAL A CA 1
ATOM 660 C C . VAL A 1 80 ? 17.766 3.634 -15.685 1.00 88.31 80 VAL A C 1
ATOM 662 O O . VAL A 1 80 ? 17.191 2.536 -15.848 1.00 88.31 80 VAL A O 1
#

Organism: NCBI:txid392032

Secondary structure (DSSP, 8-state):
-HHHHHHHTT----SSPPP----PPPPPEEE-SS-EEE--TTT---TTTTTTPPPSS-----S------GGGHHHHHHH-